Protein AF-A0A392MZ30-F1 (afdb_monomer_lite)

Sequence (139 aa):
FHLRWGCREILYDKSADGSTYVTGLSMSKATAKKIVEADAYVAACDVPGIKRLLPSEWREKKFFNNIYELVGVPVVTVQLRYNGWVTELQNLELSRQLKKATGLDNLLYTPDADFSCFADLALASPEDYYIEGQGSLLQ

Secondary structure (DSSP, 8-state):
--TT-EEEEEEEEE-TTS-EEEEEEEEEETTEEEEE--S-------HHHHHHHS-GGGGGSHHHHGGGG--PPP---EEEE-SS-SS-TT-HHHHH--SS--S--EEEE-TT-SS-----HHHHS-GGGEETTTEETT-

Radius of gyration: 23.92 Å; chains: 1; bounding box: 52×24×66 Å

Organism: NCBI:txid97028

pLDDT: mean 83.45, std 14.19, range [46.62, 98.0]

Structure (mmCIF, N/CA/C/O backbone):
data_AF-A0A392MZ30-F1
#
_entry.id   AF-A0A392MZ30-F1
#
loop_
_atom_site.group_PDB
_atom_site.id
_atom_site.type_symbol
_atom_site.label_atom_id
_atom_site.label_alt_id
_atom_site.label_comp_id
_atom_site.label_asym_id
_atom_site.label_entity_id
_atom_site.label_seq_id
_atom_site.pdbx_PDB_ins_code
_atom_site.Cartn_x
_atom_site.Cartn_y
_atom_site.Cartn_z
_atom_site.occupancy
_atom_site.B_iso_or_equiv
_atom_site.auth_seq_id
_atom_site.auth_comp_id
_atom_site.auth_asym_id
_atom_site.auth_atom_id
_atom_site.pdbx_PDB_model_num
ATOM 1 N N . PHE A 1 1 ? -13.428 -6.473 -8.814 1.00 67.44 1 PHE A N 1
ATOM 2 C CA . PHE A 1 1 ? -12.622 -5.348 -8.288 1.00 67.44 1 PHE A CA 1
ATOM 3 C C . PHE A 1 1 ? -13.514 -4.191 -7.841 1.00 67.44 1 PHE A C 1
ATOM 5 O O . PHE A 1 1 ? -14.361 -3.750 -8.608 1.00 67.44 1 PHE A O 1
ATOM 12 N N . HIS A 1 2 ? -13.326 -3.673 -6.621 1.00 85.31 2 HIS A N 1
ATOM 13 C CA . HIS A 1 2 ? -14.083 -2.530 -6.080 1.00 85.31 2 HIS A CA 1
ATOM 14 C C . HIS A 1 2 ? -13.292 -1.218 -6.194 1.00 85.31 2 HIS A C 1
ATOM 16 O O . HIS A 1 2 ? -12.975 -0.573 -5.198 1.00 85.31 2 HIS A O 1
ATOM 22 N N . LEU A 1 3 ? -12.961 -0.812 -7.422 1.00 90.56 3 LEU A N 1
ATOM 23 C CA . LEU A 1 3 ? -12.158 0.392 -7.656 1.00 90.56 3 LEU A CA 1
ATOM 24 C C . LEU A 1 3 ? -12.857 1.669 -7.149 1.00 90.56 3 LEU A C 1
ATOM 26 O O . LEU A 1 3 ? -14.088 1.810 -7.225 1.00 90.56 3 LEU A O 1
ATOM 30 N N . ARG A 1 4 ? -12.037 2.630 -6.698 1.00 90.38 4 ARG A N 1
ATOM 31 C CA . ARG A 1 4 ? -12.436 3.954 -6.176 1.00 90.38 4 ARG A CA 1
ATOM 32 C C . ARG A 1 4 ? -13.254 3.923 -4.878 1.00 90.38 4 ARG A C 1
ATOM 34 O O . ARG A 1 4 ? -13.935 4.897 -4.568 1.00 90.38 4 ARG A O 1
ATOM 41 N N . TRP A 1 5 ? -13.192 2.827 -4.128 1.00 95.31 5 TRP A N 1
ATOM 42 C CA . TRP A 1 5 ? -13.700 2.763 -2.761 1.00 95.31 5 TRP A CA 1
ATOM 43 C C . TRP A 1 5 ? -12.550 2.999 -1.785 1.00 95.31 5 TRP A C 1
ATOM 45 O O . TRP A 1 5 ? -11.657 2.167 -1.666 1.00 95.31 5 TRP A O 1
ATOM 55 N N . GLY A 1 6 ? -12.560 4.144 -1.105 1.00 93.88 6 GLY A N 1
ATOM 56 C CA . GLY A 1 6 ? -11.572 4.454 -0.075 1.00 93.88 6 GLY A CA 1
ATOM 57 C C . GLY A 1 6 ? -12.011 3.904 1.276 1.00 93.88 6 GLY A C 1
ATOM 58 O O . GLY A 1 6 ? -13.118 4.229 1.718 1.00 93.88 6 GLY A O 1
ATOM 59 N N . CYS A 1 7 ? -11.144 3.123 1.925 1.00 95.69 7 CYS A N 1
ATOM 60 C CA . CYS A 1 7 ? -11.292 2.757 3.332 1.00 95.69 7 CYS A CA 1
ATOM 61 C C . CYS A 1 7 ? -11.069 4.003 4.192 1.00 95.69 7 CYS A C 1
ATOM 63 O O . CYS A 1 7 ? -10.052 4.686 4.050 1.00 95.69 7 CYS A O 1
ATOM 65 N N . ARG A 1 8 ? -12.059 4.344 5.015 1.00 95.50 8 ARG A N 1
ATOM 66 C CA . ARG A 1 8 ? -12.060 5.546 5.856 1.00 95.50 8 ARG A CA 1
ATOM 67 C C . ARG A 1 8 ? -11.725 5.238 7.298 1.00 95.50 8 ARG A C 1
ATOM 69 O O . ARG A 1 8 ? -11.041 6.038 7.918 1.00 95.50 8 ARG A O 1
ATOM 76 N N . GLU A 1 9 ? -12.194 4.102 7.788 1.00 96.94 9 GLU A N 1
ATOM 77 C CA . GLU A 1 9 ? -12.114 3.752 9.197 1.00 96.94 9 GLU A CA 1
ATOM 78 C C . GLU A 1 9 ? -12.150 2.234 9.361 1.00 96.94 9 GLU A C 1
ATOM 80 O O . GLU A 1 9 ? -12.858 1.538 8.623 1.00 96.94 9 GLU A O 1
ATOM 85 N N . ILE A 1 10 ? -11.382 1.748 10.334 1.00 97.94 10 ILE A N 1
ATOM 86 C CA . ILE A 1 10 ? -11.484 0.388 10.855 1.00 97.94 10 ILE A CA 1
ATOM 87 C C . ILE A 1 10 ? -12.510 0.432 11.984 1.00 97.94 10 ILE A C 1
ATOM 89 O O . ILE A 1 10 ? -12.288 1.116 12.979 1.00 97.94 10 ILE A O 1
ATOM 93 N N . LEU A 1 11 ? -13.612 -0.296 11.836 1.00 97.88 11 LEU A N 1
ATOM 94 C CA . LEU A 1 11 ? -14.568 -0.507 12.917 1.00 97.88 11 LEU A CA 1
ATOM 95 C C . LEU A 1 11 ? -14.070 -1.685 13.750 1.00 97.88 11 LEU A C 1
ATOM 97 O O . LEU A 1 11 ? -13.773 -2.751 13.209 1.00 97.88 11 LEU A O 1
ATOM 101 N N . TYR A 1 12 ? -13.929 -1.491 15.055 1.00 96.94 12 TYR A N 1
ATOM 102 C CA . TYR A 1 12 ? -13.396 -2.503 15.958 1.00 96.94 12 TYR A CA 1
ATOM 103 C C . TYR A 1 12 ? -14.065 -2.417 17.321 1.00 96.94 12 TYR A C 1
ATOM 105 O O . TYR A 1 12 ? -14.606 -1.379 17.698 1.00 96.94 12 TYR A O 1
ATOM 113 N N . ASP A 1 13 ? -13.978 -3.512 18.062 1.00 95.81 13 ASP A N 1
ATOM 114 C CA . ASP A 1 13 ? -14.467 -3.602 19.429 1.00 95.81 13 ASP A CA 1
ATOM 115 C C . ASP A 1 13 ? -13.480 -4.410 20.292 1.00 95.81 13 ASP A C 1
ATOM 117 O O . ASP A 1 13 ? -12.454 -4.916 19.810 1.00 95.81 13 ASP A O 1
ATOM 121 N N . LYS A 1 14 ? -13.750 -4.481 21.595 1.00 93.69 14 LYS A N 1
ATOM 122 C CA . LYS A 1 14 ? -12.979 -5.249 22.569 1.00 93.69 14 LYS A CA 1
ATOM 123 C C . LYS A 1 14 ? -13.792 -6.438 23.067 1.00 93.69 14 LYS A C 1
ATOM 125 O O . LYS A 1 14 ? -14.941 -6.307 23.477 1.00 93.69 14 LYS A O 1
ATOM 130 N N . SER A 1 15 ? -13.167 -7.604 23.067 1.00 92.38 15 SER A N 1
ATOM 131 C CA . SER A 1 15 ? -13.696 -8.803 23.712 1.00 92.38 15 SER A CA 1
ATOM 132 C C . SER A 1 15 ? -13.628 -8.675 25.238 1.00 92.38 15 SER A C 1
ATOM 134 O O . SER A 1 15 ? -12.909 -7.832 25.779 1.00 92.38 15 SER A O 1
ATOM 136 N N . ALA A 1 16 ? -14.331 -9.558 25.954 1.00 91.75 16 ALA A N 1
ATOM 137 C CA . ALA A 1 16 ? -14.339 -9.578 27.421 1.00 91.75 16 ALA A CA 1
ATOM 138 C C . ALA A 1 16 ? -12.950 -9.817 28.052 1.00 91.75 16 ALA A C 1
ATOM 140 O O . ALA A 1 16 ? -12.710 -9.413 29.186 1.00 91.75 16 ALA A O 1
ATOM 141 N N . ASP A 1 17 ? -12.030 -10.444 27.316 1.00 91.25 17 ASP A N 1
ATOM 142 C CA . ASP A 1 17 ? -10.632 -10.662 27.712 1.00 91.25 17 ASP A CA 1
ATOM 143 C C . ASP A 1 17 ? -9.713 -9.457 27.412 1.00 91.25 17 ASP A C 1
ATOM 145 O O . ASP A 1 17 ? -8.514 -9.500 27.683 1.00 91.25 17 ASP A O 1
ATOM 149 N N . GLY A 1 18 ? -10.260 -8.376 26.845 1.00 86.06 18 GLY A N 1
ATOM 150 C CA . GLY A 1 18 ? -9.522 -7.183 26.438 1.00 86.06 18 GLY A CA 1
ATOM 151 C C . GLY A 1 18 ? -8.843 -7.285 25.068 1.00 86.06 18 GLY A C 1
ATOM 152 O O . GLY A 1 18 ? -8.208 -6.315 24.638 1.00 86.06 18 GLY A O 1
ATOM 153 N N . SER A 1 19 ? -8.972 -8.411 24.357 1.00 89.69 19 SER A N 1
ATOM 154 C CA . SER A 1 19 ? -8.480 -8.538 22.983 1.00 89.69 19 SER A CA 1
ATOM 155 C C . SER A 1 19 ? -9.278 -7.642 22.030 1.00 89.69 19 SER A C 1
ATOM 157 O O . SER A 1 19 ? -10.453 -7.356 22.244 1.00 89.69 19 SER A O 1
ATOM 159 N N . THR A 1 20 ? -8.621 -7.134 20.988 1.00 93.00 20 THR A N 1
ATOM 160 C CA . THR A 1 20 ? -9.245 -6.245 19.997 1.00 93.00 20 THR A CA 1
ATOM 161 C C . THR A 1 20 ? -9.593 -7.048 18.757 1.00 93.00 20 THR A C 1
ATOM 163 O O . THR A 1 20 ? -8.720 -7.746 18.243 1.00 93.00 20 THR A O 1
ATOM 166 N N . TYR A 1 21 ? -10.814 -6.907 18.249 1.00 94.75 21 TYR A N 1
ATOM 167 C CA . TYR A 1 21 ? -11.242 -7.541 17.005 1.00 94.75 21 TYR A CA 1
ATOM 168 C C . TYR A 1 21 ? -11.921 -6.526 16.085 1.00 94.75 21 TYR A C 1
ATOM 170 O O . TYR A 1 21 ? -12.521 -5.553 16.538 1.00 94.75 21 TYR A O 1
ATOM 178 N N . VAL A 1 22 ? -11.776 -6.728 14.777 1.00 97.25 22 VAL A N 1
ATOM 179 C CA . VAL A 1 22 ? -12.346 -5.847 13.751 1.00 97.25 22 VAL A CA 1
ATOM 180 C C . VAL A 1 22 ? -13.747 -6.338 13.407 1.00 97.25 22 VAL A C 1
ATOM 182 O O . VAL A 1 22 ? -13.936 -7.520 13.134 1.00 97.25 22 VAL A O 1
ATOM 185 N N . THR A 1 23 ? -14.717 -5.428 13.405 1.00 97.56 23 THR A N 1
ATOM 186 C CA . THR A 1 23 ? -16.118 -5.708 13.063 1.00 97.56 23 THR A CA 1
ATOM 187 C C . THR A 1 23 ? -16.443 -5.339 11.621 1.00 97.56 23 THR A C 1
ATOM 189 O O . THR A 1 23 ? -17.349 -5.922 11.038 1.00 97.56 23 THR A O 1
ATOM 192 N N . GLY A 1 24 ? -15.688 -4.418 11.017 1.00 97.88 24 GLY A N 1
ATOM 193 C CA . GLY A 1 24 ? -15.883 -4.033 9.624 1.00 97.88 24 GLY A CA 1
ATOM 194 C C . GLY A 1 24 ? -14.942 -2.935 9.146 1.00 97.88 24 GLY A C 1
ATOM 195 O O . GLY A 1 24 ? -14.204 -2.322 9.915 1.00 97.88 24 GLY A O 1
ATOM 196 N N . LEU A 1 25 ? -15.000 -2.652 7.846 1.00 97.81 25 LEU A N 1
ATOM 197 C CA . LEU A 1 25 ? -14.338 -1.503 7.229 1.00 97.81 25 LEU A CA 1
ATOM 198 C C . LEU A 1 25 ? -15.375 -0.518 6.700 1.00 97.81 25 LEU A C 1
ATOM 200 O O . LEU A 1 25 ? -16.211 -0.864 5.861 1.00 97.81 25 LEU A O 1
ATOM 204 N N . SER A 1 26 ? -15.285 0.733 7.147 1.00 97.62 26 SER A N 1
ATOM 205 C CA . SER A 1 26 ? -16.093 1.826 6.611 1.00 97.62 26 SER A CA 1
ATOM 206 C C . SER A 1 26 ? -15.505 2.283 5.279 1.00 97.62 26 SER A C 1
ATOM 208 O O . SER A 1 26 ? -14.402 2.831 5.209 1.00 97.62 26 SER A O 1
ATOM 210 N N . MET A 1 27 ? -16.236 2.051 4.194 1.00 96.75 27 MET A N 1
ATOM 211 C CA . MET A 1 27 ? -15.814 2.347 2.829 1.00 96.75 27 MET A CA 1
ATOM 212 C C . MET A 1 27 ? -16.671 3.469 2.243 1.00 96.75 27 MET A C 1
ATOM 214 O O . MET A 1 27 ? -17.886 3.522 2.439 1.00 96.75 27 MET A O 1
ATOM 218 N N . SER A 1 28 ? -16.063 4.342 1.440 1.00 96.00 28 SER A N 1
ATOM 219 C CA . SER A 1 28 ? -16.797 5.410 0.743 1.00 96.00 28 SER A CA 1
ATOM 220 C C . SER A 1 28 ? -16.367 5.582 -0.709 1.00 96.00 28 SER A C 1
ATOM 222 O O . SER A 1 28 ? -15.204 5.355 -1.057 1.00 96.00 28 SER A O 1
ATOM 224 N N . LYS A 1 29 ? -17.307 6.025 -1.546 1.00 95.31 29 LYS A N 1
ATOM 225 C CA . LYS A 1 29 ? -17.093 6.378 -2.951 1.00 95.31 29 LYS A CA 1
ATOM 226 C C . LYS A 1 29 ? -18.064 7.489 -3.345 1.00 95.31 29 LYS A C 1
ATOM 228 O O . LYS A 1 29 ? -19.266 7.255 -3.398 1.00 95.31 29 LYS A O 1
ATOM 233 N N . ALA A 1 30 ? -17.544 8.676 -3.665 1.00 92.19 30 ALA A N 1
ATOM 234 C CA . ALA A 1 30 ? -18.359 9.868 -3.919 1.00 92.19 30 ALA A CA 1
ATOM 235 C C . ALA A 1 30 ? -19.378 10.100 -2.780 1.00 92.19 30 ALA A C 1
ATOM 237 O O . ALA A 1 30 ? -18.966 10.304 -1.642 1.00 92.19 30 ALA A O 1
ATOM 238 N N . THR A 1 31 ? -20.680 10.029 -3.061 1.00 92.19 31 THR A N 1
ATOM 239 C CA . THR A 1 31 ? -21.761 10.170 -2.071 1.00 92.19 31 THR A CA 1
ATOM 240 C C . THR A 1 31 ? -22.179 8.850 -1.414 1.00 92.19 31 THR A C 1
ATOM 242 O O . THR A 1 31 ? -22.959 8.862 -0.465 1.00 92.19 31 THR A O 1
ATOM 245 N N . ALA A 1 32 ? -21.660 7.710 -1.879 1.00 95.38 32 ALA A N 1
ATOM 246 C CA . ALA A 1 32 ? -21.995 6.395 -1.349 1.00 95.38 32 ALA A CA 1
ATOM 247 C C . ALA A 1 32 ? -21.092 6.003 -0.171 1.00 95.38 32 ALA A C 1
ATOM 249 O O . ALA A 1 32 ? -19.876 6.230 -0.185 1.00 95.38 32 ALA A O 1
ATOM 250 N N . LYS A 1 33 ? -21.694 5.343 0.821 1.00 96.44 33 LYS A N 1
ATOM 251 C CA . LYS A 1 33 ? -21.020 4.732 1.971 1.00 96.44 33 LYS A CA 1
ATOM 252 C C . LYS A 1 33 ? -21.487 3.290 2.121 1.00 96.44 33 LYS A C 1
ATOM 254 O O . LYS A 1 33 ? -22.636 2.985 1.813 1.00 96.44 33 LYS A O 1
ATOM 259 N N . LYS A 1 34 ? -20.600 2.416 2.584 1.00 96.25 34 LYS A N 1
ATOM 260 C CA . LYS A 1 34 ? -20.948 1.052 2.989 1.00 96.25 34 LYS A CA 1
ATOM 261 C C . LYS A 1 34 ? -20.001 0.570 4.074 1.00 96.25 34 LYS A C 1
ATOM 263 O O . LYS A 1 34 ? -18.863 1.029 4.139 1.00 96.25 34 LYS A O 1
ATOM 268 N N . ILE A 1 35 ? -20.462 -0.392 4.853 1.00 97.88 35 ILE A N 1
ATOM 269 C CA . ILE A 1 35 ? -19.617 -1.173 5.749 1.00 97.88 35 ILE A CA 1
ATOM 270 C C . ILE A 1 35 ? -19.337 -2.501 5.049 1.00 97.88 35 ILE A C 1
ATOM 272 O O . ILE A 1 35 ? -20.223 -3.064 4.403 1.00 97.88 35 ILE A O 1
ATOM 276 N N . VAL A 1 36 ? -18.084 -2.941 5.083 1.00 97.06 36 VAL A N 1
ATOM 277 C CA . VAL A 1 36 ? -17.671 -4.249 4.570 1.00 97.06 36 VAL A CA 1
ATOM 278 C C . VAL A 1 36 ? -17.296 -5.119 5.755 1.00 97.06 36 VAL A C 1
ATOM 280 O O . VAL A 1 36 ? -16.376 -4.769 6.490 1.00 97.06 36 VAL A O 1
ATOM 283 N N . GLU A 1 37 ? -18.002 -6.233 5.897 1.00 98.00 37 GLU A N 1
ATOM 284 C CA . GLU A 1 37 ? -17.762 -7.258 6.908 1.00 98.00 37 GLU A CA 1
ATOM 285 C C . GLU A 1 37 ? -17.119 -8.484 6.249 1.00 98.00 37 GLU A C 1
ATOM 287 O O . GLU A 1 37 ? -17.401 -8.791 5.085 1.00 98.00 37 GLU A O 1
ATOM 292 N N . ALA A 1 38 ? -16.222 -9.150 6.968 1.00 97.12 38 ALA A N 1
ATOM 293 C CA . ALA A 1 38 ? -15.505 -10.336 6.519 1.00 97.12 38 ALA A CA 1
ATOM 294 C C . ALA A 1 38 ? -14.982 -11.137 7.719 1.00 97.12 38 ALA A C 1
ATOM 296 O O . ALA A 1 38 ? -14.857 -10.606 8.823 1.00 97.12 38 ALA A O 1
ATOM 297 N N . ASP A 1 39 ? -14.596 -12.388 7.471 1.00 97.19 39 ASP A N 1
ATOM 298 C CA . ASP A 1 39 ? -13.976 -13.253 8.482 1.00 97.19 39 ASP A CA 1
ATOM 299 C C . ASP A 1 39 ? -12.569 -12.776 8.886 1.00 97.19 39 ASP A C 1
ATOM 301 O O . ASP A 1 39 ? -12.107 -13.025 9.997 1.00 97.19 39 ASP A O 1
ATOM 305 N N . ALA A 1 40 ? -11.871 -12.084 7.979 1.00 96.75 40 ALA A N 1
ATOM 306 C CA . ALA A 1 40 ? -10.541 -11.533 8.207 1.00 96.75 40 ALA A CA 1
ATOM 307 C C . ALA A 1 40 ? -10.318 -10.240 7.411 1.00 96.75 40 ALA A C 1
ATOM 309 O O . ALA A 1 40 ? -10.877 -10.045 6.329 1.00 96.75 40 ALA A O 1
ATOM 310 N N . TYR A 1 41 ? -9.438 -9.378 7.928 1.00 96.69 41 TYR A N 1
ATOM 311 C CA . TYR A 1 41 ? -9.115 -8.078 7.338 1.00 96.69 41 TYR A CA 1
ATOM 312 C C . TYR A 1 41 ? -7.608 -7.931 7.143 1.00 96.69 41 TYR A C 1
ATOM 314 O O . TYR A 1 41 ? -6.824 -8.206 8.050 1.00 96.69 41 TYR A O 1
ATOM 322 N N . VAL A 1 42 ? -7.205 -7.447 5.967 1.00 96.25 42 VAL A N 1
ATOM 323 C CA . VAL A 1 42 ? -5.804 -7.167 5.629 1.00 96.25 42 VAL A CA 1
ATOM 324 C C . VAL A 1 42 ? -5.688 -5.730 5.136 1.00 96.25 42 VAL A C 1
ATOM 326 O O . VAL A 1 42 ? -6.355 -5.337 4.179 1.00 96.25 42 VAL A O 1
ATOM 329 N N . ALA A 1 43 ? -4.818 -4.947 5.772 1.00 95.31 43 ALA A N 1
ATOM 330 C CA . ALA A 1 43 ? -4.500 -3.587 5.353 1.00 95.31 43 ALA A CA 1
ATOM 331 C C . ALA A 1 43 ? -3.205 -3.575 4.526 1.00 95.31 43 ALA A C 1
ATOM 333 O O . ALA A 1 43 ? -2.112 -3.404 5.059 1.00 95.31 43 ALA A O 1
ATOM 334 N N . ALA A 1 44 ? -3.330 -3.750 3.209 1.00 95.44 44 ALA A N 1
ATOM 335 C CA . ALA A 1 44 ? -2.217 -3.649 2.261 1.00 95.44 44 ALA A CA 1
ATOM 336 C C . ALA A 1 44 ? -1.970 -2.183 1.844 1.00 95.44 44 ALA A C 1
A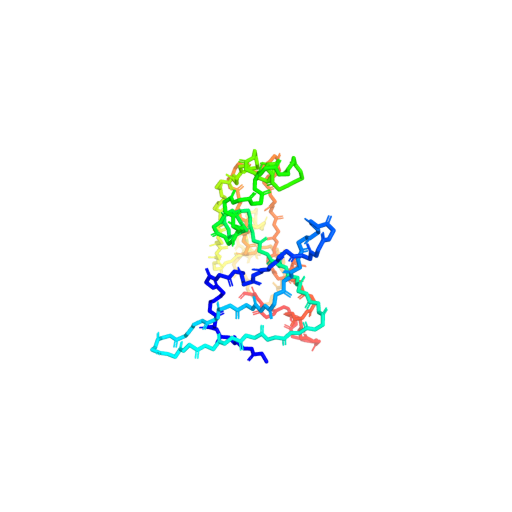TOM 338 O O . ALA A 1 44 ? -2.100 -1.822 0.675 1.00 95.44 44 ALA A O 1
ATOM 339 N N . CYS A 1 45 ? -1.709 -1.315 2.824 1.00 94.31 45 CYS A N 1
ATOM 340 C CA . CYS A 1 45 ? -1.473 0.114 2.614 1.00 94.31 45 CYS A CA 1
ATOM 341 C C . CYS A 1 45 ? 0.025 0.447 2.624 1.00 94.31 45 CYS A C 1
ATOM 343 O O . CYS A 1 45 ? 0.827 -0.254 3.236 1.00 94.31 45 CYS A O 1
ATOM 345 N N . ASP A 1 46 ? 0.385 1.564 1.996 1.00 93.44 46 ASP A N 1
ATOM 346 C CA . ASP A 1 46 ? 1.683 2.209 2.185 1.00 93.44 46 ASP A CA 1
ATOM 347 C C . ASP A 1 46 ? 1.807 2.819 3.596 1.00 93.44 46 ASP A C 1
ATOM 349 O O . ASP A 1 46 ? 0.835 2.895 4.355 1.00 93.44 46 ASP A O 1
ATOM 353 N N . VAL A 1 47 ? 3.012 3.279 3.957 1.00 93.88 47 VAL A N 1
ATOM 354 C CA . VAL A 1 47 ? 3.298 3.839 5.290 1.00 93.88 47 VAL A CA 1
ATOM 355 C C . VAL A 1 47 ? 2.378 5.028 5.637 1.00 93.88 47 VAL A C 1
ATOM 357 O O . VAL A 1 47 ? 1.785 5.014 6.718 1.00 93.88 47 VAL A O 1
ATOM 360 N N . PRO A 1 48 ? 2.174 6.040 4.767 1.00 93.56 48 PRO A N 1
ATOM 361 C CA . PRO A 1 48 ? 1.204 7.105 5.037 1.00 93.56 48 PRO A CA 1
ATOM 362 C C . PRO A 1 48 ? -0.239 6.597 5.153 1.00 93.56 48 PRO A C 1
ATOM 364 O O . PRO A 1 48 ? -0.983 7.041 6.033 1.00 93.56 48 PRO A O 1
ATOM 367 N N . GLY A 1 49 ? -0.645 5.662 4.290 1.00 95.19 49 GLY A N 1
ATOM 368 C CA . GLY A 1 49 ? -1.990 5.100 4.273 1.00 95.19 49 GLY A CA 1
ATOM 369 C C . GLY A 1 49 ? -2.335 4.362 5.561 1.00 95.19 49 GLY A C 1
ATOM 370 O O . GLY A 1 49 ? -3.387 4.635 6.142 1.00 95.19 49 GLY A O 1
ATOM 371 N N . ILE A 1 50 ? -1.444 3.491 6.048 1.00 96.31 50 ILE A N 1
ATOM 372 C CA . ILE A 1 50 ? -1.677 2.742 7.289 1.00 96.31 50 ILE A CA 1
ATOM 373 C C . ILE A 1 50 ? -1.648 3.652 8.521 1.00 96.31 50 ILE A C 1
ATOM 375 O O . ILE A 1 50 ? -2.505 3.515 9.390 1.00 96.31 50 ILE A O 1
ATOM 379 N N . LYS A 1 51 ? -0.744 4.644 8.572 1.00 95.88 51 LYS A N 1
ATOM 380 C CA . LYS A 1 51 ? -0.686 5.629 9.670 1.00 95.88 51 LYS A CA 1
ATOM 381 C C . LYS A 1 51 ? -1.979 6.428 9.812 1.00 95.88 51 LYS A C 1
ATOM 383 O O . LYS A 1 51 ? -2.353 6.775 10.930 1.00 95.88 51 LYS A O 1
ATOM 388 N N . ARG A 1 52 ? -2.633 6.734 8.685 1.00 95.38 52 ARG A N 1
ATOM 389 C CA . ARG A 1 52 ? -3.928 7.427 8.648 1.00 95.38 52 ARG A CA 1
ATOM 390 C C . ARG A 1 52 ? -5.092 6.509 9.017 1.00 95.38 52 ARG A C 1
ATOM 392 O O . ARG A 1 52 ? -6.085 6.995 9.542 1.00 95.38 52 ARG A O 1
ATOM 399 N N . LEU A 1 53 ? -5.005 5.227 8.669 1.00 96.56 53 LEU A N 1
ATOM 400 C CA . LEU A 1 53 ? -6.100 4.274 8.844 1.00 96.56 53 LEU A CA 1
ATOM 401 C C . LEU A 1 53 ? -6.160 3.682 10.260 1.00 96.56 53 LEU A C 1
ATOM 403 O O . LEU A 1 53 ? -7.250 3.363 10.729 1.00 96.56 53 LEU A O 1
ATOM 407 N N . LEU A 1 54 ? -5.011 3.503 10.918 1.00 96.69 54 LEU A N 1
ATOM 408 C CA . LEU A 1 54 ? -4.957 2.914 12.253 1.00 96.69 54 LEU A CA 1
ATOM 409 C C . LEU A 1 54 ? -5.658 3.804 13.292 1.00 96.69 54 LEU A C 1
ATOM 411 O O . LEU A 1 54 ? -5.348 4.996 13.372 1.00 96.69 54 LEU A O 1
ATOM 415 N N . PRO A 1 55 ? -6.536 3.229 14.135 1.00 96.19 55 PRO A N 1
ATOM 416 C CA . PRO A 1 55 ? -7.087 3.933 15.284 1.00 96.19 55 PRO A CA 1
ATOM 417 C C . PRO A 1 55 ? -5.980 4.403 16.228 1.00 96.19 55 PRO A C 1
ATOM 419 O O . PRO A 1 55 ? -5.022 3.674 16.504 1.00 96.19 55 PRO A O 1
ATOM 422 N N . SER A 1 56 ? -6.117 5.615 16.756 1.00 94.12 56 SER A N 1
ATOM 423 C CA . SER A 1 56 ? -5.125 6.214 17.654 1.00 94.12 56 SER A CA 1
ATOM 424 C C . SER A 1 56 ? -4.886 5.395 18.923 1.00 94.12 56 SER A C 1
ATOM 426 O O . SER A 1 56 ? -3.756 5.286 19.387 1.00 94.12 56 SER A O 1
ATOM 428 N N . GLU A 1 57 ? -5.932 4.762 19.434 1.00 94.38 57 GLU A N 1
ATOM 429 C CA . GLU A 1 57 ? -5.973 3.92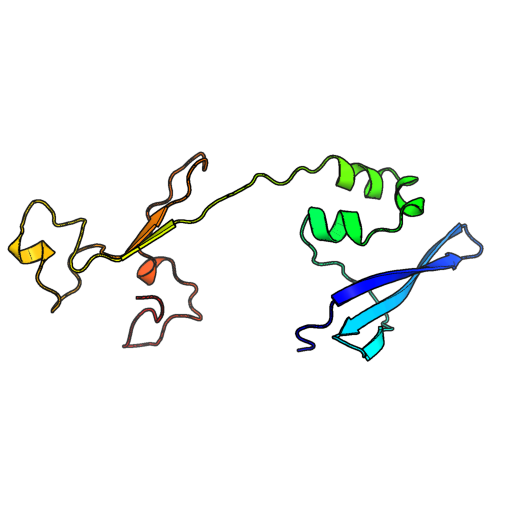3 20.626 1.00 94.38 57 GLU A CA 1
ATOM 430 C C . GLU A 1 57 ? -5.085 2.688 20.453 1.00 94.38 57 GLU A C 1
ATOM 432 O O . GLU A 1 57 ? -4.498 2.177 21.403 1.00 94.38 57 GLU A O 1
ATOM 437 N N . TRP A 1 58 ? -4.922 2.206 19.218 1.00 95.12 58 TRP A N 1
ATOM 438 C CA . TRP A 1 58 ? -4.084 1.043 18.946 1.00 95.12 58 TRP A CA 1
ATOM 439 C C . TRP A 1 58 ? -2.598 1.353 19.141 1.00 95.12 58 TRP A C 1
ATOM 441 O O . TRP A 1 58 ? -1.811 0.427 19.348 1.00 95.12 58 TRP A O 1
ATOM 451 N N . ARG A 1 59 ? -2.211 2.638 19.162 1.00 94.19 59 ARG A N 1
ATOM 452 C CA . ARG A 1 59 ? -0.836 3.076 19.442 1.00 94.19 59 ARG A CA 1
ATOM 453 C C . ARG A 1 59 ? -0.383 2.788 20.871 1.00 94.19 59 ARG A C 1
ATOM 455 O O . ARG A 1 59 ? 0.815 2.816 21.126 1.00 94.19 59 ARG A O 1
ATOM 462 N N . GLU A 1 60 ? -1.288 2.449 21.786 1.00 92.94 60 GLU A N 1
ATOM 463 C CA . GLU A 1 60 ? -0.913 1.932 23.109 1.00 92.94 60 GLU A CA 1
ATOM 464 C C . GLU A 1 60 ? -0.086 0.638 23.000 1.00 92.94 60 GLU A C 1
ATOM 466 O O . GLU A 1 60 ? 0.775 0.356 23.835 1.00 92.94 60 GLU A O 1
ATOM 471 N N . LYS A 1 61 ? -0.298 -0.149 21.936 1.00 92.94 61 LYS A N 1
ATOM 472 C CA . LYS A 1 61 ? 0.481 -1.358 21.664 1.00 92.94 61 LYS A CA 1
ATOM 473 C C . LYS A 1 61 ? 1.748 -0.987 20.895 1.00 92.94 61 LYS A C 1
ATOM 475 O O . LYS A 1 61 ? 1.684 -0.468 19.779 1.00 92.94 61 LYS A O 1
ATOM 480 N N . LYS A 1 62 ? 2.909 -1.377 21.436 1.00 96.12 62 LYS A N 1
ATOM 481 C CA . LYS A 1 62 ? 4.231 -1.155 20.816 1.00 96.12 62 LYS A CA 1
ATOM 482 C C . LYS A 1 62 ? 4.283 -1.578 19.343 1.00 96.12 62 LYS A C 1
ATOM 484 O O . LYS A 1 62 ? 4.869 -0.870 18.534 1.00 96.12 62 LYS A O 1
ATOM 489 N N . PHE A 1 63 ? 3.639 -2.695 18.994 1.00 95.12 63 PHE A N 1
ATOM 490 C CA . PHE A 1 63 ? 3.562 -3.189 17.616 1.00 95.12 63 PHE A CA 1
ATOM 491 C C . PHE A 1 63 ? 3.030 -2.127 16.638 1.00 95.12 63 PHE A C 1
ATOM 493 O O . PHE A 1 63 ? 3.685 -1.836 15.642 1.00 95.12 63 PHE A O 1
ATOM 500 N N . PHE A 1 64 ? 1.891 -1.500 16.949 1.00 95.81 64 PHE A N 1
ATOM 501 C CA . PHE A 1 64 ? 1.309 -0.461 16.098 1.00 95.81 64 PHE A CA 1
ATOM 502 C C . PHE A 1 64 ? 2.030 0.878 16.246 1.00 95.81 64 PHE A C 1
ATOM 504 O O . PHE A 1 64 ? 2.150 1.607 15.265 1.00 95.81 64 PHE A O 1
ATOM 511 N N . ASN A 1 65 ? 2.558 1.208 17.431 1.00 97.31 65 ASN A N 1
ATOM 512 C CA . ASN A 1 65 ? 3.296 2.460 17.597 1.00 97.31 65 ASN A CA 1
ATOM 513 C C . ASN A 1 65 ? 4.579 2.500 16.756 1.00 97.31 65 ASN A C 1
ATOM 515 O O . ASN A 1 65 ? 4.883 3.536 16.176 1.00 97.31 65 ASN A O 1
ATOM 519 N N . ASN A 1 66 ? 5.282 1.373 16.612 1.00 97.75 66 ASN A N 1
ATOM 520 C CA . ASN A 1 66 ? 6.495 1.290 15.795 1.00 97.75 66 ASN A CA 1
ATOM 521 C C . ASN A 1 66 ? 6.262 1.661 14.317 1.00 97.75 66 ASN A C 1
ATOM 523 O O . ASN A 1 66 ? 7.188 2.113 13.652 1.00 97.75 66 ASN A O 1
ATOM 527 N N . ILE A 1 67 ? 5.035 1.524 13.797 1.00 96.94 67 ILE A N 1
ATOM 528 C CA . ILE A 1 67 ? 4.690 1.956 12.431 1.00 96.94 67 ILE A CA 1
ATOM 529 C C . ILE A 1 67 ? 4.899 3.470 12.272 1.00 96.94 67 ILE A C 1
ATOM 531 O O . ILE A 1 67 ? 5.248 3.937 11.188 1.00 96.94 67 ILE A O 1
ATOM 535 N N . TYR A 1 68 ? 4.730 4.252 13.342 1.00 96.25 68 TYR A N 1
ATOM 536 C CA . TYR A 1 68 ? 4.893 5.706 13.312 1.00 96.25 68 TYR A CA 1
ATOM 537 C C . TYR A 1 68 ? 6.352 6.153 13.172 1.00 96.25 68 TYR A C 1
ATOM 539 O O . TYR A 1 68 ? 6.572 7.226 12.612 1.00 96.25 68 TYR A O 1
ATOM 547 N N . GLU A 1 69 ? 7.316 5.296 13.512 1.00 96.31 69 GLU A N 1
ATOM 548 C CA . GLU A 1 69 ? 8.753 5.529 13.295 1.00 96.31 69 GLU A CA 1
ATOM 549 C C . GLU A 1 69 ? 9.164 5.384 11.818 1.00 96.31 69 GLU A C 1
ATOM 551 O O . GLU A 1 69 ? 10.209 5.878 11.404 1.00 96.31 69 GLU A O 1
ATOM 556 N N . LEU A 1 70 ? 8.339 4.728 10.991 1.00 95.75 70 LEU A N 1
ATOM 557 C CA . LEU A 1 70 ? 8.634 4.531 9.570 1.00 95.75 70 LEU A CA 1
ATOM 558 C C . LEU A 1 70 ? 8.451 5.839 8.793 1.00 95.75 70 LEU A C 1
ATOM 560 O O . LEU A 1 70 ? 7.361 6.415 8.780 1.00 95.75 70 LEU A O 1
ATOM 564 N N . VAL A 1 71 ? 9.480 6.299 8.088 1.00 91.81 71 VAL A N 1
ATOM 565 C CA . VAL A 1 71 ? 9.410 7.504 7.250 1.00 91.81 71 VAL A CA 1
ATOM 566 C C . VAL A 1 71 ? 9.581 7.108 5.790 1.00 91.81 71 VAL A C 1
ATOM 568 O O . VAL A 1 71 ? 10.492 6.364 5.442 1.00 91.81 71 VAL A O 1
ATOM 571 N N . GLY A 1 72 ? 8.666 7.578 4.942 1.00 85.81 72 GLY A N 1
ATOM 572 C CA . GLY A 1 72 ? 8.786 7.402 3.500 1.00 85.81 72 GLY A CA 1
ATOM 573 C C . GLY A 1 72 ? 9.855 8.334 2.941 1.00 85.81 72 GLY A C 1
ATOM 574 O O . GLY A 1 72 ? 9.903 9.507 3.309 1.00 85.81 72 GLY A O 1
ATOM 575 N N . VAL A 1 73 ? 10.681 7.817 2.039 1.00 83.81 73 VAL A N 1
ATOM 576 C CA . VAL A 1 73 ? 11.624 8.627 1.265 1.00 83.81 73 VAL A CA 1
ATOM 577 C C . VAL A 1 73 ? 10.900 9.099 0.001 1.00 83.81 73 VAL A C 1
ATOM 579 O O . VAL A 1 73 ? 10.313 8.265 -0.693 1.00 83.81 73 VAL A O 1
ATOM 582 N N . PRO A 1 74 ? 10.861 10.410 -0.295 1.00 81.25 74 PRO A N 1
ATOM 583 C CA . PRO A 1 74 ? 10.302 10.888 -1.552 1.00 81.25 74 PRO A CA 1
ATOM 584 C C . PRO A 1 74 ? 11.172 10.395 -2.710 1.00 81.25 74 PRO A C 1
ATOM 586 O O . PRO A 1 74 ? 12.390 10.529 -2.673 1.00 81.25 74 PRO A O 1
ATOM 589 N N . VAL A 1 75 ? 10.542 9.841 -3.743 1.00 78.12 75 VAL A N 1
ATOM 590 C CA . VAL A 1 75 ? 11.228 9.351 -4.942 1.00 78.12 75 VAL A CA 1
ATOM 591 C C . VAL A 1 75 ? 10.548 9.947 -6.166 1.00 78.12 75 VAL A C 1
ATOM 593 O O . VAL A 1 75 ? 9.321 10.050 -6.221 1.00 78.12 75 VAL A O 1
ATOM 596 N N . VAL A 1 76 ? 11.348 10.333 -7.156 1.00 79.00 76 VAL A N 1
ATOM 597 C CA . VAL A 1 76 ? 10.872 10.765 -8.472 1.00 79.00 76 VAL A CA 1
ATOM 598 C C . VAL A 1 76 ? 11.334 9.740 -9.499 1.00 79.00 76 VAL A C 1
ATOM 60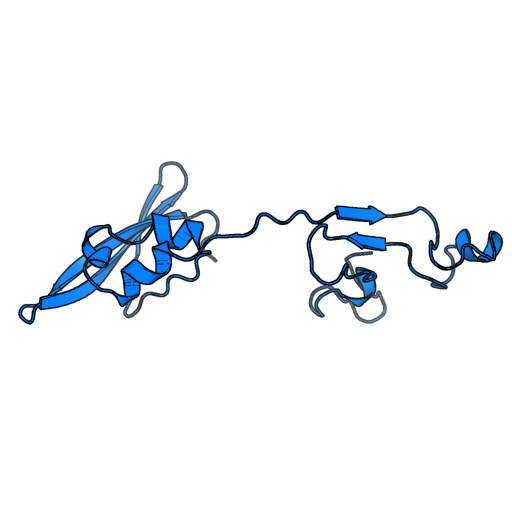0 O O . VAL A 1 76 ? 12.447 9.237 -9.428 1.00 79.00 76 VAL A O 1
ATOM 603 N N . THR A 1 77 ? 10.479 9.407 -10.458 1.00 76.25 77 THR A N 1
ATOM 604 C CA . THR A 1 77 ? 10.862 8.590 -11.613 1.00 76.25 77 THR A CA 1
ATOM 605 C C . THR A 1 77 ? 10.746 9.447 -12.861 1.00 76.25 77 THR A C 1
ATOM 607 O O . THR A 1 77 ? 9.690 10.026 -13.116 1.00 76.25 77 THR A O 1
ATOM 610 N N . VAL A 1 78 ? 11.836 9.556 -13.616 1.00 76.44 78 VAL A N 1
ATOM 611 C CA . VAL A 1 78 ? 11.884 10.275 -14.890 1.00 76.44 78 VAL A CA 1
ATOM 612 C C . VAL A 1 78 ? 11.972 9.246 -16.006 1.00 76.44 78 VAL A C 1
ATOM 614 O O . VAL A 1 78 ? 12.850 8.386 -15.988 1.00 76.44 78 VAL A O 1
ATOM 617 N N . GLN A 1 79 ? 11.067 9.349 -16.975 1.00 79.38 79 GLN A N 1
ATOM 618 C CA . GLN A 1 79 ? 11.081 8.534 -18.182 1.00 79.38 79 GLN A CA 1
ATOM 619 C C . GLN A 1 79 ? 11.369 9.436 -19.380 1.00 79.38 79 GLN A C 1
ATOM 621 O O . GLN A 1 79 ? 10.648 10.408 -19.615 1.00 79.38 79 GLN A O 1
ATOM 626 N N . LEU A 1 80 ? 12.427 9.118 -20.124 1.00 78.38 80 LEU A N 1
ATOM 627 C CA . LEU A 1 80 ? 12.820 9.836 -21.333 1.00 78.38 80 LEU A CA 1
ATOM 628 C C . LEU A 1 80 ? 12.773 8.888 -22.524 1.00 78.38 80 LEU A C 1
ATOM 630 O O . LEU A 1 80 ? 13.362 7.809 -22.475 1.00 78.38 80 LEU A O 1
ATOM 634 N N . ARG A 1 81 ? 12.107 9.331 -23.593 1.00 81.62 81 ARG A N 1
ATOM 635 C CA . ARG A 1 81 ? 12.071 8.643 -24.882 1.00 81.62 81 ARG A CA 1
ATOM 636 C C . ARG A 1 81 ? 12.748 9.495 -25.939 1.00 81.62 81 ARG A C 1
ATOM 638 O O . ARG A 1 81 ? 12.407 10.668 -26.105 1.00 81.62 81 ARG A O 1
ATOM 645 N N . TYR A 1 82 ? 13.674 8.891 -26.666 1.00 81.25 82 TYR A N 1
ATOM 646 C CA . TYR A 1 82 ? 14.405 9.542 -27.743 1.00 81.25 82 TYR A CA 1
ATOM 647 C C . TYR A 1 82 ? 13.925 9.047 -29.108 1.00 81.25 82 TYR A C 1
ATOM 649 O O . TYR A 1 82 ? 13.404 7.947 -29.248 1.00 81.25 82 TYR A O 1
ATOM 657 N N . ASN A 1 83 ? 14.125 9.861 -30.147 1.00 81.56 83 ASN A N 1
ATOM 658 C CA . ASN A 1 83 ? 13.771 9.492 -31.524 1.00 81.56 83 ASN A CA 1
ATOM 659 C C . ASN A 1 83 ? 14.785 8.519 -32.171 1.00 81.56 83 ASN A C 1
ATOM 661 O O . ASN A 1 83 ? 14.695 8.258 -33.368 1.00 81.56 83 ASN A O 1
ATOM 665 N N . GLY A 1 84 ? 15.778 8.042 -31.417 1.00 82.62 84 GLY A N 1
ATOM 666 C CA . GLY A 1 84 ? 16.849 7.160 -31.875 1.00 82.62 84 GLY A CA 1
ATOM 667 C C . GLY A 1 84 ? 17.573 6.506 -30.698 1.00 82.62 84 GLY A C 1
ATOM 668 O O . GLY A 1 84 ? 17.346 6.869 -29.544 1.00 82.62 84 GLY A O 1
ATOM 669 N N . TRP A 1 85 ? 18.461 5.561 -30.993 1.00 83.94 85 TRP A N 1
ATOM 670 C CA . TRP A 1 85 ? 19.186 4.785 -29.991 1.00 83.94 85 TRP A CA 1
ATOM 671 C C . TRP A 1 85 ? 20.278 5.632 -29.337 1.00 83.94 85 TRP A C 1
ATOM 673 O O . TRP A 1 85 ? 21.224 6.077 -29.997 1.00 83.94 85 TRP A O 1
ATOM 683 N N . VAL A 1 86 ? 20.159 5.841 -28.028 1.00 82.88 86 VAL A N 1
ATOM 684 C CA . VAL A 1 86 ? 21.072 6.659 -27.218 1.00 82.88 86 VAL A CA 1
ATOM 685 C C . VAL A 1 86 ? 22.306 5.904 -26.736 1.00 82.88 86 VAL A C 1
ATOM 687 O O . VAL A 1 86 ? 23.207 6.521 -26.179 1.00 82.88 86 VAL A O 1
ATOM 690 N N . THR A 1 87 ? 22.393 4.593 -26.969 1.00 81.88 87 THR A N 1
ATOM 691 C CA . THR A 1 87 ? 23.627 3.818 -26.747 1.00 81.88 87 THR A CA 1
ATOM 692 C C . THR A 1 87 ? 24.557 3.832 -27.957 1.00 81.88 87 THR A C 1
ATOM 694 O O . THR A 1 87 ? 25.773 3.767 -27.798 1.00 81.88 87 THR A O 1
ATOM 697 N N . GLU A 1 88 ? 24.018 4.037 -29.161 1.00 85.75 88 GLU A N 1
ATOM 698 C CA . GLU A 1 88 ? 24.773 3.976 -30.421 1.00 85.75 88 GLU A CA 1
ATOM 699 C C . GLU A 1 88 ? 25.382 5.333 -30.821 1.00 85.75 88 GLU A C 1
ATOM 701 O O . GLU A 1 88 ? 25.525 5.648 -32.001 1.00 85.75 88 GLU A O 1
ATOM 706 N N . LEU A 1 89 ? 25.763 6.165 -29.842 1.00 77.50 89 LEU A N 1
ATOM 707 C CA . LEU A 1 89 ? 26.221 7.550 -30.064 1.00 77.50 89 LEU A CA 1
ATOM 708 C C . LEU A 1 89 ? 27.485 7.652 -30.927 1.00 77.50 89 LEU A C 1
ATOM 710 O O . LEU A 1 89 ? 27.728 8.685 -31.548 1.00 77.50 89 LEU A O 1
ATOM 714 N N . GLN A 1 90 ? 28.290 6.588 -30.973 1.00 85.19 90 GLN A N 1
ATOM 715 C CA . GLN A 1 90 ? 29.516 6.537 -31.773 1.00 85.19 90 GLN A CA 1
ATOM 716 C C . GLN A 1 90 ? 29.232 6.378 -33.274 1.00 85.19 90 GLN A C 1
ATOM 718 O O . GLN A 1 90 ? 30.102 6.668 -34.094 1.00 85.19 90 GLN A O 1
ATOM 723 N N . ASN A 1 91 ? 28.023 5.947 -33.649 1.00 88.69 91 ASN A N 1
ATOM 724 C CA . ASN A 1 91 ? 27.613 5.783 -35.036 1.00 88.69 91 ASN A CA 1
ATOM 725 C C . ASN A 1 91 ? 26.228 6.407 -35.261 1.00 88.69 91 ASN A C 1
ATOM 727 O O . ASN A 1 91 ? 25.190 5.810 -34.987 1.00 88.69 91 ASN A O 1
ATOM 731 N N . LEU A 1 92 ? 26.221 7.615 -35.829 1.00 84.62 92 LEU A N 1
ATOM 732 C CA . LEU A 1 92 ? 25.008 8.390 -36.108 1.00 84.62 92 LEU A CA 1
ATOM 733 C C . LEU A 1 92 ? 23.998 7.677 -37.019 1.00 84.62 92 LEU A C 1
ATOM 735 O O . LEU A 1 92 ? 22.797 7.907 -36.870 1.00 84.62 92 LEU A O 1
ATOM 739 N N . GLU A 1 93 ? 24.448 6.837 -37.953 1.00 87.56 93 GLU A N 1
ATOM 740 C CA . GLU A 1 93 ? 23.540 6.058 -38.803 1.00 87.56 93 GLU A CA 1
ATOM 741 C C . GLU A 1 93 ? 22.850 4.958 -37.995 1.00 87.56 93 GLU A C 1
ATOM 743 O O . GLU A 1 93 ? 21.630 4.808 -38.080 1.00 87.56 93 GLU A O 1
ATOM 748 N N . LEU A 1 94 ? 23.610 4.245 -37.155 1.00 84.62 94 LEU A N 1
ATOM 749 C CA . LEU A 1 94 ? 23.061 3.233 -36.252 1.00 84.62 94 LEU A CA 1
ATOM 750 C C . LEU A 1 94 ? 22.158 3.843 -35.187 1.00 84.62 94 LEU A C 1
ATOM 752 O O . LEU A 1 94 ? 21.138 3.245 -34.890 1.00 84.62 94 LEU A O 1
ATOM 756 N N . SER A 1 95 ? 22.471 5.028 -34.663 1.00 84.25 95 SER A N 1
ATOM 757 C CA . SER A 1 95 ? 21.625 5.731 -33.691 1.00 84.25 95 SER A CA 1
ATOM 758 C C . SER A 1 95 ? 20.280 6.165 -34.287 1.00 84.25 95 SER A C 1
ATOM 760 O O . SER A 1 95 ? 19.262 6.124 -33.605 1.00 84.25 95 SER A O 1
ATOM 762 N N . ARG A 1 96 ? 20.233 6.548 -35.568 1.00 86.19 96 ARG A N 1
ATOM 763 C CA . ARG A 1 96 ? 19.008 7.076 -36.201 1.00 86.19 96 ARG A CA 1
ATOM 764 C C . ARG A 1 96 ? 18.156 6.029 -36.907 1.00 86.19 96 ARG A C 1
ATOM 766 O O . ARG A 1 96 ? 16.990 6.299 -37.188 1.00 86.19 96 ARG A O 1
ATOM 773 N N . GLN A 1 97 ? 18.720 4.880 -37.272 1.00 86.06 97 GLN A N 1
ATOM 774 C CA . GLN A 1 97 ? 17.944 3.843 -37.947 1.00 86.06 97 GLN A CA 1
ATOM 775 C C . GLN A 1 97 ? 16.932 3.238 -36.966 1.00 86.06 97 GLN A C 1
ATOM 777 O O . GLN A 1 97 ? 17.301 2.875 -35.864 1.00 86.06 97 GLN A O 1
ATOM 782 N N . LEU A 1 98 ? 15.666 3.099 -37.358 1.00 81.62 98 LEU A N 1
ATOM 783 C CA . LEU A 1 98 ? 14.612 2.528 -36.499 1.00 81.62 98 LEU A CA 1
ATOM 784 C C . LEU A 1 98 ? 14.083 1.187 -37.027 1.00 81.62 98 LEU A C 1
ATOM 786 O O . LEU A 1 98 ? 13.091 0.660 -36.536 1.00 81.62 98 LEU A O 1
ATOM 790 N N . LYS A 1 99 ? 14.716 0.635 -38.069 1.00 81.50 99 LYS A N 1
ATOM 791 C CA . LYS A 1 99 ? 14.265 -0.609 -38.715 1.00 81.50 99 LYS A CA 1
ATOM 792 C C . LYS A 1 99 ? 14.650 -1.848 -37.912 1.00 81.50 99 LYS A C 1
ATOM 794 O O . LYS A 1 99 ? 14.056 -2.904 -38.106 1.00 81.50 99 LYS A O 1
ATOM 799 N N . LYS A 1 100 ? 15.669 -1.736 -37.062 1.00 79.56 100 LYS A N 1
ATOM 800 C CA . LYS A 1 100 ? 16.174 -2.819 -36.225 1.00 79.56 100 LYS A CA 1
ATOM 801 C C . LYS A 1 100 ? 16.508 -2.274 -34.842 1.00 79.56 100 LYS A C 1
ATOM 803 O O . LYS A 1 100 ? 17.111 -1.212 -34.745 1.00 79.56 100 LYS A O 1
ATOM 808 N N . ALA A 1 101 ? 16.182 -3.018 -33.791 1.00 78.12 101 ALA A N 1
ATOM 809 C CA . ALA A 1 101 ? 16.687 -2.719 -32.456 1.00 78.12 101 ALA A CA 1
ATOM 810 C C . ALA A 1 101 ? 18.210 -2.922 -32.431 1.00 78.12 101 ALA A C 1
ATOM 812 O O . ALA A 1 101 ? 18.694 -4.037 -32.647 1.00 78.12 101 ALA A O 1
ATOM 813 N N . THR A 1 102 ? 18.965 -1.840 -32.241 1.00 82.56 102 THR A N 1
ATOM 814 C CA . THR A 1 102 ? 20.438 -1.877 -32.166 1.00 82.56 102 THR A CA 1
ATOM 815 C C . THR A 1 102 ? 20.993 -1.259 -30.895 1.00 82.56 102 THR A C 1
ATOM 817 O O . THR A 1 102 ? 22.200 -1.291 -30.718 1.00 82.56 102 THR A O 1
ATOM 820 N N . GLY A 1 103 ? 20.139 -0.723 -30.026 1.00 80.75 103 GLY A N 1
ATOM 821 C CA . GLY A 1 103 ? 20.538 -0.068 -28.790 1.00 80.75 103 GLY A CA 1
ATOM 822 C C . GLY A 1 103 ? 19.340 0.189 -27.883 1.00 80.75 103 GLY A C 1
ATOM 823 O O . GLY A 1 103 ? 18.288 -0.412 -28.088 1.00 80.75 103 GLY A O 1
ATOM 824 N N . LEU A 1 104 ? 19.500 1.088 -26.912 1.00 78.88 104 LEU A N 1
ATOM 825 C CA . LEU A 1 104 ? 18.418 1.532 -26.021 1.00 78.88 104 LEU A CA 1
ATOM 826 C C . LEU A 1 104 ? 17.970 2.947 -26.413 1.00 78.88 104 LEU A C 1
ATOM 828 O O . LEU A 1 104 ? 18.819 3.776 -26.742 1.00 78.88 104 LEU A O 1
ATOM 832 N N . ASP A 1 105 ? 16.670 3.237 -26.380 1.00 73.50 105 ASP A N 1
ATOM 833 C CA . ASP A 1 105 ? 16.070 4.551 -26.698 1.00 73.50 105 ASP A CA 1
ATOM 834 C C . ASP A 1 105 ? 15.117 5.078 -25.604 1.00 73.50 105 ASP A C 1
ATOM 836 O O . ASP A 1 105 ? 14.754 6.260 -25.606 1.00 73.50 105 ASP A O 1
ATOM 840 N N . ASN A 1 106 ? 14.771 4.222 -24.641 1.00 71.81 106 ASN A N 1
ATOM 841 C CA . ASN A 1 106 ? 13.992 4.538 -23.455 1.00 71.81 106 ASN A CA 1
ATOM 842 C C . ASN A 1 106 ? 14.867 4.406 -22.213 1.00 71.81 106 ASN A C 1
ATOM 844 O O . ASN A 1 106 ? 15.368 3.326 -21.906 1.00 71.81 106 ASN A O 1
ATOM 848 N N . LEU A 1 107 ? 15.036 5.504 -21.479 1.00 70.38 107 LEU A N 1
ATOM 849 C CA . LEU A 1 107 ? 15.796 5.507 -20.233 1.00 70.38 107 LEU A CA 1
ATOM 850 C C . LEU A 1 107 ? 14.872 5.808 -19.056 1.00 70.38 107 LEU A C 1
ATOM 852 O O . LEU A 1 107 ? 14.156 6.814 -19.050 1.00 70.38 107 LEU A O 1
ATOM 856 N N . LEU A 1 108 ? 14.931 4.940 -18.048 1.00 67.56 108 LEU A N 1
ATOM 857 C CA . LEU A 1 108 ? 14.378 5.188 -16.724 1.00 67.56 108 LEU A CA 1
ATOM 858 C C . LEU A 1 108 ? 15.467 5.784 -15.827 1.00 67.56 108 LEU A C 1
ATOM 860 O O . LEU A 1 108 ? 16.592 5.294 -15.817 1.00 67.56 108 LEU A O 1
ATOM 864 N N . TYR A 1 109 ? 15.140 6.838 -15.085 1.00 66.62 109 TYR A N 1
ATOM 865 C CA . TYR A 1 109 ? 16.043 7.446 -14.113 1.00 66.62 109 TYR A CA 1
ATOM 866 C C . TYR A 1 109 ? 15.335 7.693 -12.782 1.00 66.62 109 TYR A C 1
ATOM 868 O O . TYR A 1 109 ? 14.194 8.162 -12.738 1.00 66.62 109 TYR A O 1
ATOM 876 N N . THR A 1 110 ? 16.059 7.445 -11.694 1.00 60.38 110 THR A N 1
ATOM 877 C CA . THR A 1 110 ? 15.637 7.757 -10.329 1.00 60.38 110 THR A CA 1
ATOM 878 C C . THR A 1 110 ? 16.764 8.529 -9.640 1.00 60.38 110 THR A C 1
ATOM 880 O O . THR A 1 110 ? 17.819 7.938 -9.391 1.00 60.38 110 THR A O 1
ATOM 883 N N . PRO A 1 111 ? 16.593 9.836 -9.351 1.00 56.88 111 PRO A N 1
ATOM 884 C CA . PRO A 1 111 ? 17.522 10.546 -8.485 1.00 56.88 111 PRO A CA 1
ATOM 885 C C . PRO A 1 111 ? 17.446 9.955 -7.071 1.00 56.88 111 PRO A C 1
ATOM 887 O O . PRO A 1 111 ? 16.374 9.535 -6.637 1.00 56.88 111 PRO A O 1
ATOM 890 N N . ASP A 1 112 ? 18.582 9.925 -6.376 1.00 56.03 112 ASP A N 1
ATOM 891 C CA . ASP A 1 112 ? 18.726 9.481 -4.978 1.00 56.03 112 ASP A CA 1
ATOM 892 C C . ASP A 1 112 ? 18.516 7.980 -4.697 1.00 56.03 112 ASP A C 1
ATOM 894 O O . ASP A 1 112 ? 18.403 7.574 -3.542 1.00 56.03 112 ASP A O 1
ATOM 898 N N . ALA A 1 113 ? 18.526 7.123 -5.722 1.00 57.47 113 ALA A N 1
ATOM 899 C CA . ALA A 1 113 ? 18.795 5.702 -5.512 1.00 57.47 113 ALA A CA 1
ATOM 900 C C . ALA A 1 113 ? 20.313 5.491 -5.359 1.00 57.47 113 ALA A C 1
ATOM 902 O O . ALA A 1 113 ? 21.079 6.016 -6.169 1.00 57.47 113 ALA A O 1
ATOM 903 N N . ASP A 1 114 ? 20.749 4.670 -4.391 1.00 53.50 114 ASP A N 1
ATOM 904 C CA . ASP A 1 114 ? 22.165 4.265 -4.233 1.00 53.50 114 ASP A CA 1
ATOM 905 C C . ASP A 1 114 ? 22.759 3.677 -5.534 1.00 53.50 114 ASP A C 1
ATOM 907 O O . ASP A 1 114 ? 23.973 3.662 -5.732 1.00 53.50 114 ASP A O 1
ATOM 911 N N . PHE A 1 115 ? 21.889 3.247 -6.455 1.00 47.31 115 PHE A N 1
ATOM 912 C CA . PHE A 1 115 ? 22.211 2.911 -7.833 1.00 47.31 115 PHE A CA 1
ATOM 913 C C . PHE A 1 115 ? 21.212 3.589 -8.776 1.00 47.31 115 PHE A C 1
ATOM 915 O O . PHE A 1 115 ? 20.023 3.269 -8.763 1.00 47.31 115 PHE A O 1
ATOM 922 N N . SER A 1 116 ? 21.683 4.487 -9.645 1.00 46.62 116 SER A N 1
ATOM 923 C CA . SER A 1 116 ? 20.893 4.911 -10.804 1.00 46.62 116 SER A CA 1
ATOM 924 C C . SER A 1 116 ? 20.667 3.693 -11.703 1.00 46.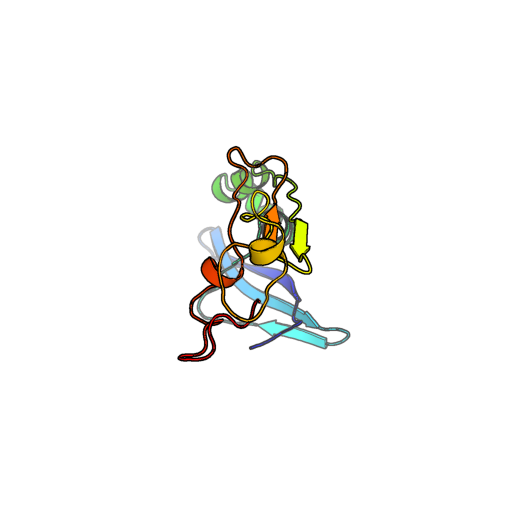62 116 SER A C 1
ATOM 926 O O . SER A 1 116 ? 21.595 3.210 -12.352 1.00 46.62 116 SER A O 1
ATOM 928 N N . CYS A 1 117 ? 19.450 3.154 -11.710 1.00 53.03 117 CYS A N 1
ATOM 929 C CA . CYS A 1 117 ? 19.102 2.045 -12.587 1.00 53.03 117 CYS A CA 1
ATOM 930 C C . CYS A 1 117 ? 18.808 2.598 -13.981 1.00 53.03 117 CYS A C 1
ATOM 932 O O . CYS A 1 117 ? 17.798 3.266 -14.173 1.00 53.03 117 CYS A O 1
ATOM 934 N N . PHE A 1 118 ? 19.690 2.316 -14.939 1.00 57.84 118 PHE A N 1
ATOM 935 C CA . PHE A 1 118 ? 19.402 2.487 -16.357 1.00 57.84 118 PHE A CA 1
ATOM 936 C C . PHE A 1 118 ? 18.842 1.167 -16.867 1.00 57.84 118 PHE A C 1
ATOM 938 O O . PHE A 1 118 ? 19.572 0.185 -16.993 1.00 57.84 118 PHE A O 1
ATOM 945 N N . ALA A 1 119 ? 17.544 1.136 -17.131 1.00 61.75 119 ALA A N 1
ATOM 946 C CA . ALA A 1 119 ? 16.899 -0.002 -17.755 1.00 61.75 119 ALA A CA 1
ATOM 947 C C . ALA A 1 119 ? 16.120 0.481 -18.971 1.00 61.75 119 ALA A C 1
ATOM 949 O O . ALA A 1 119 ? 15.398 1.478 -18.890 1.00 61.75 119 ALA A O 1
ATOM 950 N N . ASP A 1 120 ? 16.270 -0.235 -20.083 1.00 62.62 120 ASP A N 1
ATOM 951 C CA . ASP A 1 120 ? 15.340 -0.097 -21.193 1.00 62.62 120 ASP A CA 1
ATOM 952 C C . ASP A 1 120 ? 13.990 -0.624 -20.728 1.00 62.62 120 ASP A C 1
ATOM 954 O O . ASP A 1 120 ? 13.864 -1.785 -20.319 1.00 62.62 120 ASP A O 1
ATOM 958 N N . LEU A 1 121 ? 12.990 0.251 -20.750 1.00 62.16 121 LEU A N 1
ATOM 959 C CA . LEU A 1 121 ? 11.659 -0.074 -20.272 1.00 62.16 121 LEU A CA 1
ATOM 960 C C . LEU A 1 121 ? 11.075 -1.271 -21.023 1.00 62.16 121 LEU A C 1
ATOM 962 O O . LEU A 1 121 ? 10.370 -2.054 -20.394 1.00 62.16 121 LEU A O 1
ATOM 966 N N . ALA A 1 122 ? 11.416 -1.465 -22.301 1.00 61.25 122 ALA A N 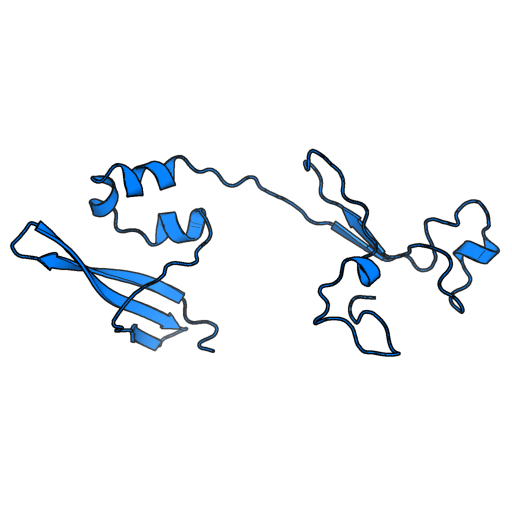1
ATOM 967 C CA . ALA A 1 122 ? 10.972 -2.604 -23.097 1.00 61.25 122 ALA A CA 1
ATOM 968 C C . ALA A 1 122 ? 11.573 -3.942 -22.626 1.00 61.25 122 ALA A C 1
ATOM 970 O O . ALA A 1 122 ? 10.988 -4.994 -22.874 1.00 61.25 122 ALA A O 1
ATOM 971 N N . LEU A 1 123 ? 12.720 -3.914 -21.938 1.00 62.16 123 LEU A N 1
ATOM 972 C CA . LEU A 1 123 ? 13.384 -5.099 -21.382 1.00 62.16 123 LEU A CA 1
ATOM 973 C C . LEU A 1 123 ? 13.046 -5.332 -19.907 1.00 62.16 123 LEU A C 1
ATOM 975 O O . LEU A 1 123 ? 13.010 -6.473 -19.460 1.00 62.16 123 LEU A O 1
ATOM 979 N N . ALA A 1 124 ? 12.807 -4.262 -19.150 1.00 64.75 124 ALA A N 1
ATOM 980 C CA . ALA A 1 124 ? 12.469 -4.330 -17.728 1.00 64.75 124 ALA A CA 1
ATOM 981 C C . ALA A 1 124 ? 10.956 -4.392 -17.458 1.00 64.75 124 ALA A C 1
ATOM 983 O O . ALA A 1 124 ? 10.536 -4.359 -16.299 1.00 64.75 124 ALA A O 1
ATOM 984 N N . SER A 1 125 ? 10.129 -4.461 -18.506 1.00 61.56 125 SER A N 1
ATOM 985 C CA . SER A 1 125 ? 8.681 -4.585 -18.349 1.00 61.56 125 SER A CA 1
ATOM 986 C C . SER A 1 125 ? 8.329 -5.909 -17.664 1.00 61.56 125 SER A C 1
ATOM 988 O O . SER A 1 125 ? 8.923 -6.936 -17.997 1.00 61.56 125 SER A O 1
ATOM 990 N N . PRO A 1 126 ? 7.323 -5.934 -16.774 1.00 62.88 126 PRO A N 1
ATOM 991 C CA . PRO A 1 126 ? 6.724 -7.188 -16.335 1.00 62.88 126 PRO A CA 1
ATOM 992 C C . PRO A 1 126 ? 6.220 -7.998 -17.538 1.00 62.88 126 PRO A C 1
ATOM 994 O O . PRO A 1 126 ? 5.755 -7.413 -18.517 1.00 62.88 126 PRO A O 1
ATOM 997 N N . GLU A 1 127 ? 6.260 -9.327 -17.437 1.00 62.66 127 GLU A N 1
ATOM 998 C CA . GLU A 1 127 ? 5.842 -10.260 -18.499 1.00 62.66 127 GLU A CA 1
ATOM 999 C C . GLU A 1 127 ? 4.407 -9.996 -18.993 1.00 62.66 127 GLU A C 1
ATOM 1001 O O . GLU A 1 127 ? 4.122 -10.131 -20.177 1.00 62.66 127 GLU A O 1
ATOM 1006 N N . ASP A 1 128 ? 3.530 -9.485 -18.124 1.00 64.62 128 ASP A N 1
ATOM 1007 C CA . ASP A 1 128 ? 2.154 -9.089 -18.464 1.00 64.62 128 ASP A CA 1
ATOM 1008 C C . ASP A 1 128 ? 2.060 -7.955 -19.508 1.00 64.62 128 ASP A C 1
ATOM 1010 O O . ASP A 1 128 ? 1.001 -7.735 -20.097 1.00 64.62 128 ASP A O 1
ATOM 1014 N N . TYR A 1 129 ? 3.149 -7.215 -19.733 1.00 60.50 129 TYR A N 1
ATOM 1015 C CA . TYR A 1 129 ? 3.259 -6.180 -20.765 1.00 60.50 129 TYR A CA 1
ATOM 1016 C C . TYR A 1 129 ? 3.990 -6.677 -22.013 1.00 60.50 129 TYR A C 1
ATOM 1018 O O . TYR A 1 129 ? 4.356 -5.868 -22.859 1.00 60.50 129 TYR A O 1
ATOM 1026 N N . TYR A 1 130 ? 4.206 -7.983 -22.152 1.00 66.44 130 TYR A N 1
ATOM 1027 C CA . TYR A 1 130 ? 4.810 -8.594 -23.326 1.00 66.44 130 TYR A CA 1
ATOM 1028 C C . TYR A 1 130 ? 3.749 -9.310 -24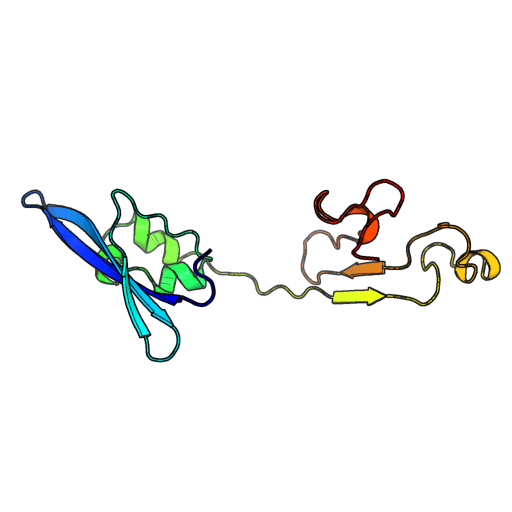.166 1.00 66.44 130 TYR A C 1
ATOM 1030 O O . TYR A 1 130 ? 2.951 -10.095 -23.657 1.00 66.44 130 TYR A O 1
ATOM 1038 N N . ILE A 1 131 ? 3.756 -9.064 -25.475 1.00 71.81 131 ILE A N 1
ATOM 1039 C CA . ILE A 1 131 ? 2.986 -9.856 -26.434 1.00 71.81 131 ILE A CA 1
ATOM 1040 C C . ILE A 1 131 ? 3.961 -10.687 -27.264 1.00 71.81 131 ILE A C 1
ATOM 1042 O O . ILE A 1 131 ? 4.876 -10.156 -27.901 1.00 71.81 131 ILE A O 1
ATOM 1046 N N . GLU A 1 132 ? 3.736 -12.001 -27.291 1.00 72.44 132 GLU A N 1
ATOM 1047 C CA . GLU A 1 132 ? 4.543 -12.941 -28.066 1.00 72.44 132 GLU A CA 1
ATOM 1048 C C . GLU A 1 132 ? 4.589 -12.535 -29.548 1.00 72.44 132 GLU A C 1
ATOM 1050 O O . GLU A 1 132 ? 3.566 -12.310 -30.197 1.00 72.44 132 GLU A O 1
ATOM 1055 N N . GLY A 1 133 ? 5.805 -12.367 -30.075 1.00 70.88 133 GLY A N 1
ATOM 1056 C CA . GLY A 1 133 ? 6.045 -11.903 -31.445 1.00 70.88 133 GLY A CA 1
ATOM 1057 C C . GLY A 1 133 ? 5.883 -10.392 -31.682 1.00 70.88 133 GLY A C 1
ATOM 1058 O O . GLY A 1 133 ? 6.242 -9.933 -32.764 1.00 70.88 133 GLY A O 1
ATOM 1059 N N . GLN A 1 134 ? 5.397 -9.613 -30.707 1.00 63.91 134 GLN A N 1
ATOM 1060 C CA . GLN A 1 134 ? 5.276 -8.145 -30.799 1.00 63.91 134 GLN A CA 1
ATOM 1061 C C . GLN A 1 134 ? 6.186 -7.390 -29.819 1.00 63.91 134 GLN A C 1
ATOM 1063 O O . GLN A 1 134 ? 6.418 -6.200 -30.005 1.00 63.91 134 GLN A O 1
ATOM 1068 N N . GLY A 1 135 ? 6.756 -8.076 -28.826 1.00 63.91 135 GLY A N 1
ATOM 1069 C CA . GLY A 1 135 ? 7.648 -7.460 -27.848 1.00 63.91 135 GLY A CA 1
ATOM 1070 C C . GLY A 1 135 ? 6.891 -6.791 -26.702 1.00 63.91 135 GLY A C 1
ATOM 1071 O O . GLY A 1 135 ? 5.720 -7.082 -26.454 1.00 63.91 135 GLY A O 1
ATOM 1072 N N . SER A 1 136 ? 7.581 -5.915 -25.972 1.00 65.19 136 SER A N 1
ATOM 1073 C CA . SER A 1 136 ? 6.966 -5.152 -24.886 1.00 65.19 136 SER A CA 1
ATOM 1074 C C . SER A 1 136 ? 6.027 -4.067 -25.416 1.00 65.19 136 SER A C 1
ATOM 1076 O O . SER A 1 136 ? 6.371 -3.302 -26.315 1.00 65.19 136 SER A O 1
ATOM 1078 N N . LEU A 1 137 ? 4.857 -3.962 -24.792 1.00 63.72 137 LEU A N 1
ATOM 1079 C CA . LEU A 1 137 ? 3.846 -2.930 -25.004 1.00 63.72 137 LEU A CA 1
ATOM 1080 C C . LEU A 1 137 ? 4.235 -1.566 -24.423 1.00 63.72 137 LEU A C 1
ATOM 1082 O O . LEU A 1 137 ? 3.545 -0.582 -24.679 1.00 63.72 137 LEU A O 1
ATOM 1086 N N . LEU A 1 138 ? 5.304 -1.503 -23.624 1.00 56.97 138 LEU A N 1
ATOM 1087 C CA . LEU A 1 138 ? 5.801 -0.277 -22.995 1.00 56.97 138 LEU A CA 1
ATOM 1088 C C . LEU A 1 138 ? 6.921 0.410 -23.802 1.00 56.97 138 LEU A C 1
ATOM 1090 O O . LEU A 1 138 ? 7.656 1.219 -23.238 1.00 56.97 138 LEU A O 1
ATOM 1094 N N . GLN A 1 139 ? 7.041 0.109 -25.103 1.00 52.22 139 GLN A N 1
ATOM 1095 C CA . GLN A 1 139 ? 7.971 0.787 -26.019 1.00 52.22 139 GLN A CA 1
ATOM 1096 C C . GLN A 1 139 ? 7.744 2.291 -26.122 1.00 52.22 139 GLN A C 1
ATOM 1098 O O . GLN A 1 139 ? 6.592 2.742 -26.309 1.00 52.22 139 GLN A O 1
#

Foldseek 3Di:
DPPQKDFQEFAWDADPVRDIDTQFTWIDHDPDIDTHGDPDDDDPDDLVSLVNHDDPVCCVDVVSVVSVVDDDDDKDKDKDFDCFAPVVVVDPVNRNDPPDPDHAGIFIAIPPDPDTDGDRCQVVPDPVQQDVPPGGVVD

InterPro domains:
  IPR002937 Amine oxidase [PF01593] (1-137)
  IPR050464 Zeta Carotene Desaturase and Related Oxidoreductases [PTHR42923] (1-137)